Protein AF-A0A2M7YL40-F1 (afdb_monomer_lite)

Structure (mmCIF, N/CA/C/O backbone):
data_AF-A0A2M7YL40-F1
#
_entry.id   AF-A0A2M7YL40-F1
#
loop_
_atom_site.group_PDB
_atom_site.id
_atom_site.type_symbol
_atom_site.label_atom_id
_atom_site.label_alt_id
_atom_site.label_comp_id
_atom_site.label_asym_id
_atom_site.label_entity_id
_atom_site.label_seq_id
_atom_site.pdbx_PDB_ins_code
_atom_site.Cartn_x
_atom_site.Cartn_y
_atom_site.Cartn_z
_atom_site.occupancy
_atom_site.B_iso_or_equiv
_atom_site.auth_seq_id
_atom_site.auth_comp_id
_atom_site.auth_asym_id
_atom_site.auth_atom_id
_atom_site.pdbx_PDB_model_num
ATOM 1 N N . MET A 1 1 ? -28.189 -8.933 49.246 1.00 71.31 1 MET A N 1
ATOM 2 C CA . MET A 1 1 ? -26.776 -8.563 49.469 1.00 71.31 1 MET A CA 1
ATOM 3 C C . MET A 1 1 ? -26.680 -7.051 49.426 1.00 71.31 1 MET A C 1
ATOM 5 O O . MET A 1 1 ? -27.142 -6.471 48.453 1.00 71.31 1 MET A O 1
ATOM 9 N N . THR A 1 2 ? -26.173 -6.427 50.486 1.00 87.25 2 THR A N 1
ATOM 10 C CA . THR A 1 2 ? -25.883 -4.988 50.546 1.00 87.25 2 THR A CA 1
ATOM 11 C C . THR A 1 2 ? -24.407 -4.766 50.238 1.00 87.25 2 THR A C 1
ATOM 13 O O . THR A 1 2 ? -23.559 -5.541 50.672 1.00 87.25 2 THR A O 1
ATOM 16 N N . ILE A 1 3 ? -24.111 -3.739 49.447 1.00 87.94 3 ILE A N 1
ATOM 17 C CA . ILE A 1 3 ? -22.748 -3.390 49.037 1.00 87.94 3 ILE A CA 1
ATOM 18 C C . ILE A 1 3 ? -22.131 -2.484 50.112 1.00 87.94 3 ILE A C 1
ATOM 20 O O . ILE A 1 3 ? -22.825 -1.606 50.628 1.00 87.94 3 ILE A O 1
ATOM 24 N N . SER A 1 4 ? -20.858 -2.686 50.471 1.00 92.31 4 SER A N 1
ATOM 25 C CA . SER A 1 4 ? -20.169 -1.804 51.426 1.00 92.31 4 SER A CA 1
ATOM 26 C C . SER A 1 4 ? -19.765 -0.466 50.778 1.00 92.31 4 SER A C 1
ATOM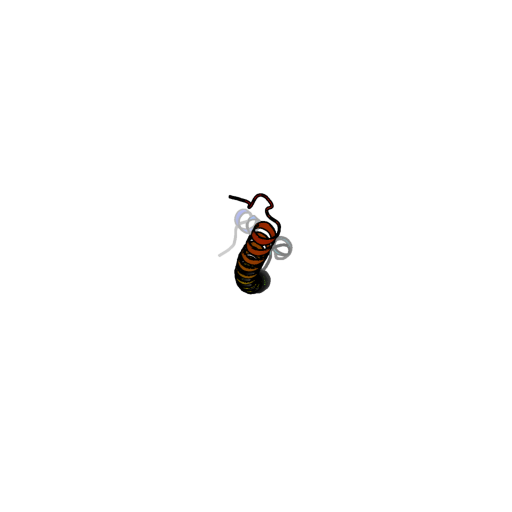 28 O O . SER A 1 4 ? -19.622 -0.399 49.554 1.00 92.31 4 SER A O 1
ATOM 30 N N . PRO A 1 5 ? -19.514 0.599 51.564 1.00 89.44 5 PRO A N 1
ATOM 31 C CA . PRO A 1 5 ? -19.023 1.875 51.031 1.00 89.44 5 PRO A CA 1
ATOM 32 C C . PRO A 1 5 ? -17.718 1.745 50.227 1.00 89.44 5 PRO A C 1
ATOM 34 O O . PRO A 1 5 ? -17.573 2.356 49.172 1.00 89.44 5 PRO A O 1
ATOM 37 N N . GLU A 1 6 ? -16.785 0.895 50.670 1.00 88.94 6 GLU A N 1
ATOM 38 C CA . GLU A 1 6 ? -15.535 0.633 49.939 1.00 88.94 6 GLU A CA 1
ATOM 39 C C . GLU A 1 6 ? -15.769 -0.067 48.597 1.00 88.94 6 GLU A C 1
ATOM 41 O O . GLU A 1 6 ? -15.062 0.195 47.627 1.00 88.94 6 GLU A O 1
ATOM 46 N N . GLN A 1 7 ? -16.748 -0.973 48.534 1.00 89.56 7 GLN A N 1
ATOM 47 C CA . GLN A 1 7 ? -17.124 -1.647 47.294 1.00 89.56 7 GLN A CA 1
ATOM 48 C C . GLN A 1 7 ? -17.845 -0.694 46.332 1.00 89.56 7 GLN A C 1
ATOM 50 O O . GLN A 1 7 ? -17.624 -0.776 45.128 1.00 89.56 7 GLN A O 1
ATOM 55 N N . PHE A 1 8 ? -18.657 0.231 46.852 1.00 88.56 8 PHE A N 1
ATOM 56 C CA . PHE A 1 8 ? -19.332 1.259 46.059 1.00 88.56 8 PHE A CA 1
ATOM 57 C C . PHE A 1 8 ? -18.334 2.212 45.384 1.00 88.56 8 PHE A C 1
ATOM 59 O O . PHE A 1 8 ? -18.453 2.472 44.191 1.00 88.56 8 PHE A O 1
ATOM 66 N N . ASN A 1 9 ? -17.291 2.639 46.104 1.00 88.06 9 ASN A N 1
ATOM 67 C CA . ASN A 1 9 ? -16.244 3.524 45.574 1.00 88.06 9 ASN A CA 1
ATOM 68 C C . ASN A 1 9 ? -15.388 2.900 44.453 1.00 88.06 9 ASN A C 1
ATOM 70 O O . ASN A 1 9 ? -14.619 3.610 43.812 1.00 88.06 9 ASN A O 1
ATOM 74 N N . LYS A 1 10 ? -15.485 1.583 44.218 1.00 90.56 10 LYS A N 1
ATOM 75 C CA . LYS A 1 10 ? -14.791 0.888 43.117 1.00 90.56 10 LYS A CA 1
ATOM 76 C C . LYS A 1 10 ? -15.616 0.817 41.829 1.00 90.56 10 LYS A C 1
ATOM 78 O O . LYS A 1 10 ? -15.116 0.319 40.823 1.00 90.56 10 LYS A O 1
ATOM 83 N N . LEU A 1 11 ? -16.877 1.249 41.855 1.00 91.69 11 LEU A N 1
ATOM 84 C CA . LEU A 1 11 ? -17.743 1.235 40.681 1.00 91.69 11 LEU A CA 1
ATOM 85 C C . LEU A 1 11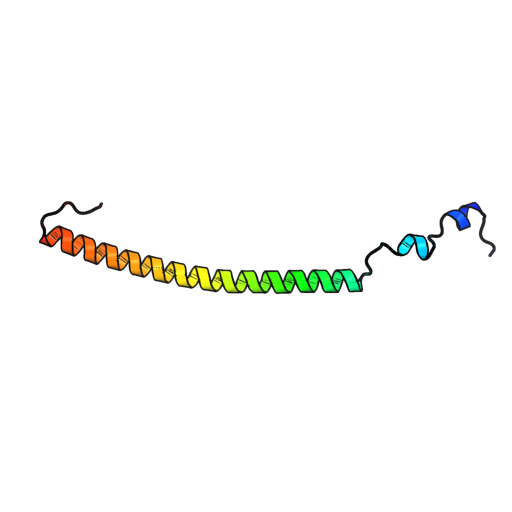 ? -17.445 2.457 39.808 1.00 91.69 11 LEU A C 1
ATOM 87 O O . LEU A 1 11 ? -17.573 3.588 40.266 1.00 91.69 11 LEU A O 1
ATOM 91 N N . ALA A 1 12 ? -17.084 2.224 38.547 1.00 90.81 12 ALA A N 1
ATOM 92 C CA . ALA A 1 12 ? -16.986 3.289 37.555 1.00 90.81 12 ALA A CA 1
ATOM 93 C C . ALA A 1 12 ? -18.390 3.765 37.157 1.00 90.81 12 ALA A C 1
ATOM 95 O O . ALA A 1 12 ? -19.304 2.962 36.936 1.00 90.81 12 ALA A O 1
ATOM 96 N N . THR A 1 13 ? -18.563 5.075 37.048 1.00 91.56 13 THR A N 1
ATOM 97 C CA . THR A 1 13 ? -19.785 5.695 36.545 1.00 91.56 13 THR A CA 1
ATOM 98 C C . THR A 1 13 ? -19.773 5.758 35.018 1.00 91.56 13 THR A C 1
ATOM 100 O O . THR A 1 13 ? -18.748 5.573 34.365 1.00 91.56 13 THR A O 1
ATOM 103 N N . LYS A 1 14 ? -20.931 6.050 34.415 1.00 90.56 14 LYS A N 1
ATOM 104 C CA . LYS A 1 14 ? -21.007 6.289 32.964 1.00 90.56 14 LYS A CA 1
ATOM 105 C C . LYS A 1 14 ? -20.159 7.487 32.533 1.00 90.56 14 LYS A C 1
ATOM 107 O O . LYS A 1 14 ? -19.622 7.472 31.433 1.00 90.56 14 LYS A O 1
ATOM 112 N N . GLU A 1 15 ? -20.048 8.491 33.399 1.00 92.62 15 GLU A N 1
ATOM 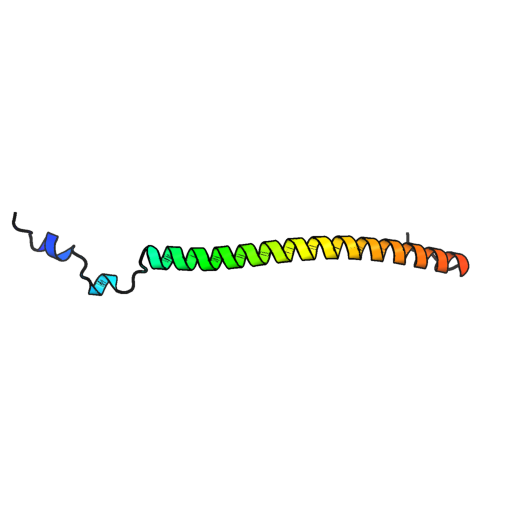113 C CA . GLU A 1 15 ? -19.244 9.685 33.145 1.00 92.62 15 GLU A CA 1
ATOM 114 C C . GLU A 1 15 ? -17.749 9.347 33.121 1.00 92.62 15 GLU A C 1
ATOM 116 O O . GLU A 1 15 ? -17.034 9.843 32.257 1.00 92.62 15 GLU A O 1
ATOM 121 N N . ASP A 1 16 ? -17.299 8.426 33.983 1.00 92.44 16 ASP A N 1
ATOM 122 C CA . ASP A 1 16 ? -15.904 7.951 34.008 1.00 92.44 16 ASP A CA 1
ATOM 123 C C . ASP A 1 16 ? -15.513 7.183 32.733 1.00 92.44 16 ASP A C 1
ATOM 125 O O . ASP A 1 16 ? -14.333 7.061 32.411 1.00 92.44 16 ASP A O 1
ATOM 129 N N . LEU A 1 17 ? -16.499 6.654 31.999 1.00 93.50 17 LEU A N 1
ATOM 130 C CA . LEU A 1 17 ? -16.289 5.839 30.801 1.00 93.50 17 LEU A CA 1
ATOM 131 C C . LEU A 1 17 ? -16.492 6.604 29.487 1.00 93.50 17 LEU A C 1
ATOM 133 O O . LEU A 1 17 ? -16.263 6.031 28.424 1.00 93.50 17 LEU A O 1
ATOM 137 N N . LYS A 1 18 ? -16.915 7.873 29.525 1.00 91.69 18 LYS A N 1
ATOM 138 C CA . LYS A 1 18 ? -17.312 8.628 28.320 1.00 91.69 18 LYS A CA 1
ATOM 139 C C . LYS A 1 18 ? -16.188 8.807 27.293 1.00 91.69 18 LYS A C 1
ATOM 141 O O . LYS A 1 18 ? -16.465 8.888 26.101 1.00 91.69 18 LYS A O 1
ATOM 146 N N . ASP A 1 19 ? -14.941 8.852 27.761 1.00 93.94 19 ASP A N 1
ATOM 147 C CA . ASP A 1 19 ? -13.756 9.083 26.929 1.00 93.94 19 ASP A CA 1
ATOM 148 C C . ASP A 1 19 ? -13.123 7.771 26.429 1.00 93.94 19 ASP A C 1
ATOM 150 O O . ASP A 1 19 ? -12.171 7.789 25.648 1.00 93.94 19 ASP A O 1
ATOM 154 N N . PHE A 1 20 ? -13.643 6.613 26.852 1.00 94.50 20 PHE A N 1
ATOM 155 C CA . PHE A 1 20 ? -13.162 5.320 26.377 1.00 94.50 20 PHE A CA 1
ATOM 156 C C . PHE A 1 20 ? -13.792 4.970 25.029 1.00 94.50 20 PHE A C 1
ATOM 158 O O . PHE A 1 20 ? -15.011 4.992 24.852 1.00 94.50 20 PHE A O 1
ATOM 165 N N . ALA A 1 21 ? -12.947 4.572 24.077 1.00 93.12 21 ALA A N 1
ATOM 166 C CA . ALA A 1 21 ? -13.410 4.025 22.812 1.00 93.12 21 ALA A CA 1
ATOM 167 C C . ALA A 1 21 ? -14.169 2.709 23.040 1.00 93.12 21 ALA A C 1
ATOM 169 O O . ALA A 1 21 ? -13.725 1.829 23.781 1.00 93.12 21 ALA A O 1
ATOM 170 N N . THR A 1 22 ? -15.304 2.556 22.362 1.00 95.00 22 THR A N 1
ATOM 171 C CA . THR A 1 22 ? -16.029 1.285 22.343 1.00 95.00 22 THR A CA 1
ATOM 172 C C . THR A 1 22 ? -15.310 0.278 21.452 1.00 95.00 22 THR A C 1
ATOM 174 O O . THR A 1 22 ? -14.551 0.648 20.553 1.00 95.00 22 THR A O 1
ATOM 177 N N . LYS A 1 23 ? -15.592 -1.012 21.662 1.00 96.38 23 LYS A N 1
ATOM 178 C CA . LYS A 1 23 ? -15.105 -2.075 20.779 1.00 96.38 23 LYS A CA 1
ATOM 179 C C . LYS A 1 23 ? -15.457 -1.788 19.314 1.00 96.38 23 LYS A C 1
ATOM 181 O O . LYS A 1 23 ? -14.567 -1.775 18.477 1.00 96.38 23 LYS A O 1
ATOM 186 N N . ASP A 1 24 ? -16.717 -1.462 19.034 1.00 97.50 24 ASP A N 1
ATOM 187 C CA . ASP A 1 24 ? -17.176 -1.182 17.669 1.00 97.50 24 ASP A CA 1
ATOM 188 C C . ASP A 1 24 ? -16.462 0.034 17.056 1.00 97.50 24 ASP A C 1
ATOM 190 O O . ASP A 1 24 ? -16.164 0.053 15.863 1.00 97.50 24 ASP A O 1
ATOM 194 N N . HIS A 1 25 ? -16.150 1.055 17.864 1.00 96.56 25 HIS A N 1
ATOM 195 C CA . HIS A 1 25 ? -15.368 2.198 17.397 1.00 96.56 25 HIS A CA 1
ATOM 196 C C . HIS A 1 25 ? -13.955 1.778 16.976 1.00 96.56 25 HIS A C 1
ATOM 198 O O . HIS A 1 25 ? -13.486 2.185 15.912 1.00 96.56 25 HIS A O 1
ATOM 204 N N . LEU A 1 26 ? -13.293 0.948 17.787 1.00 97.81 26 LEU A N 1
ATOM 205 C CA . LEU A 1 26 ? -11.965 0.421 17.476 1.00 97.81 26 LEU A CA 1
ATOM 206 C C . LEU A 1 26 ? -11.992 -0.484 16.242 1.00 97.81 26 LEU A C 1
ATOM 208 O O . LEU A 1 26 ? -11.163 -0.297 15.357 1.00 97.81 26 LEU A O 1
ATOM 212 N N . ASP A 1 27 ? -12.962 -1.393 16.143 1.00 98.25 27 ASP A N 1
ATOM 213 C CA . ASP A 1 27 ? -13.115 -2.297 14.997 1.00 98.25 27 ASP A CA 1
ATOM 214 C C . ASP A 1 27 ? -13.292 -1.501 13.690 1.00 98.25 27 ASP A C 1
ATOM 216 O O . ASP A 1 27 ? -12.635 -1.790 12.687 1.00 98.25 27 ASP A O 1
ATOM 220 N N . ASN A 1 28 ? -14.087 -0.424 13.715 1.00 98.38 28 ASN A N 1
ATOM 221 C CA . ASN A 1 28 ? -14.246 0.473 12.567 1.00 98.38 28 ASN A CA 1
ATOM 222 C C . ASN A 1 28 ? -12.935 1.178 12.192 1.00 98.38 28 ASN A C 1
ATOM 224 O O . ASN A 1 28 ? -12.568 1.218 11.016 1.00 98.38 28 ASN A O 1
ATOM 228 N N . LYS A 1 29 ? -12.201 1.715 13.175 1.00 98.19 29 LYS A N 1
ATOM 229 C CA . LYS A 1 29 ? -10.922 2.400 12.925 1.00 98.19 29 LYS A CA 1
ATOM 230 C C . LYS A 1 29 ? -9.848 1.446 12.410 1.00 98.19 29 LYS A 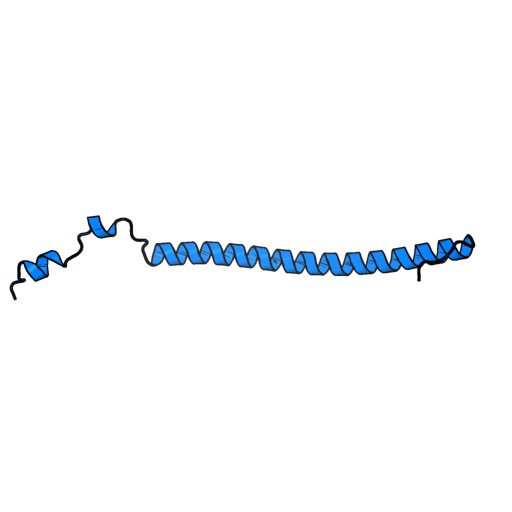C 1
ATOM 232 O O . LYS A 1 29 ? -9.100 1.808 11.506 1.00 98.19 29 LYS A O 1
ATOM 237 N N . ILE A 1 30 ? -9.804 0.221 12.927 1.00 98.44 30 ILE A N 1
ATOM 238 C CA . ILE A 1 30 ? -8.927 -0.837 12.418 1.00 98.44 30 ILE A CA 1
ATOM 239 C C . ILE A 1 30 ? -9.296 -1.167 10.968 1.00 98.44 30 ILE A C 1
ATOM 241 O O . ILE A 1 30 ? -8.406 -1.243 10.125 1.00 98.44 30 ILE A O 1
ATOM 245 N N . GLY A 1 31 ? -10.587 -1.284 10.646 1.00 98.56 31 GLY A N 1
ATOM 246 C CA . GLY A 1 31 ? -11.052 -1.496 9.274 1.00 98.56 31 GLY A CA 1
ATOM 247 C C . GLY A 1 31 ? -10.624 -0.385 8.308 1.00 98.56 31 GLY A C 1
ATOM 248 O O . GLY A 1 31 ? -10.132 -0.673 7.218 1.00 98.56 31 GLY A O 1
ATOM 249 N N . GLU A 1 32 ? -10.744 0.885 8.707 1.00 98.62 32 GLU A N 1
ATOM 250 C CA . GLU A 1 32 ? -10.258 2.030 7.918 1.00 98.62 32 GLU A CA 1
ATOM 251 C C . GLU A 1 32 ? -8.749 1.932 7.637 1.00 98.62 32 GLU A C 1
ATOM 253 O O . GLU A 1 32 ? -8.316 2.136 6.500 1.00 98.62 32 GLU A O 1
ATOM 258 N N . VAL A 1 33 ? -7.951 1.572 8.650 1.00 98.62 33 VAL A N 1
ATOM 259 C CA . VAL A 1 33 ? -6.499 1.392 8.508 1.00 98.62 33 VAL A CA 1
ATOM 260 C C . VAL A 1 33 ? -6.175 0.228 7.572 1.00 98.62 33 VAL A C 1
ATOM 262 O O . VAL A 1 33 ? -5.354 0.395 6.673 1.00 98.62 33 VAL A O 1
ATOM 265 N N . LEU A 1 34 ? -6.827 -0.926 7.732 1.00 98.69 34 LEU A N 1
ATOM 266 C CA . LEU A 1 34 ? -6.597 -2.096 6.877 1.00 98.69 34 LEU A CA 1
ATOM 267 C C . LEU A 1 34 ? -6.935 -1.801 5.41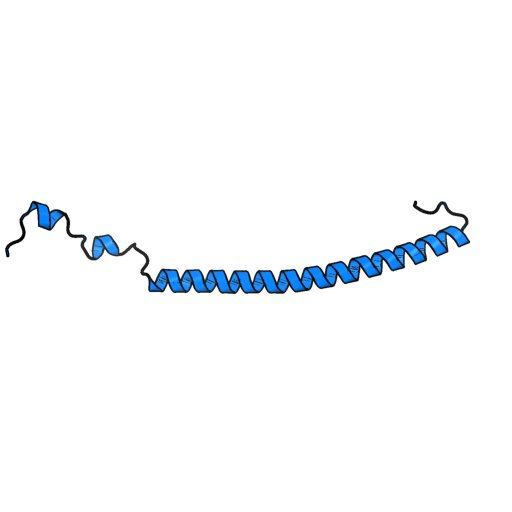1 1.00 98.69 34 LEU A C 1
ATOM 269 O O . LEU A 1 34 ? -6.145 -2.119 4.529 1.00 98.69 34 LEU A O 1
ATOM 273 N N . ASN A 1 35 ? -8.034 -1.092 5.149 1.00 98.62 35 ASN A N 1
ATOM 274 C CA . ASN A 1 35 ? -8.388 -0.665 3.794 1.00 98.62 35 ASN A CA 1
ATOM 275 C C . ASN A 1 35 ? -7.335 0.275 3.183 1.00 98.62 35 ASN A C 1
ATOM 277 O O . ASN A 1 35 ? -7.026 0.185 1.992 1.00 98.62 35 ASN A O 1
ATOM 281 N N . ALA A 1 36 ? -6.771 1.185 3.984 1.00 98.62 36 ALA A N 1
ATOM 282 C CA . ALA A 1 36 ? -5.688 2.053 3.531 1.00 98.62 36 ALA A CA 1
ATOM 283 C C . ALA A 1 36 ? -4.411 1.251 3.222 1.00 98.62 36 ALA A C 1
ATOM 285 O O . ALA A 1 36 ? -3.768 1.501 2.200 1.00 98.62 36 ALA A O 1
ATOM 286 N N . VAL A 1 37 ? -4.073 0.265 4.060 1.00 98.56 37 VAL A N 1
ATOM 287 C CA . VAL A 1 37 ? -2.933 -0.644 3.860 1.00 98.56 37 VAL A CA 1
ATOM 288 C C . VAL A 1 37 ? -3.101 -1.479 2.588 1.00 98.56 37 VAL A C 1
ATOM 290 O O . VAL A 1 37 ? -2.170 -1.542 1.787 1.00 98.56 37 VAL A O 1
ATOM 293 N N . ASP A 1 38 ? -4.291 -2.022 2.329 1.00 98.62 38 ASP A N 1
ATOM 294 C CA . ASP A 1 38 ? -4.599 -2.729 1.079 1.00 98.62 38 ASP A CA 1
ATOM 295 C C . ASP A 1 38 ? -4.421 -1.823 -0.148 1.00 98.62 38 ASP A C 1
ATOM 297 O O . ASP A 1 38 ? -3.919 -2.244 -1.195 1.00 98.62 38 ASP A O 1
ATOM 301 N N . GLY A 1 39 ? -4.814 -0.552 -0.027 1.00 98.69 39 GLY A N 1
ATOM 302 C CA . GLY A 1 39 ? -4.589 0.454 -1.062 1.00 98.69 39 GLY A CA 1
ATOM 303 C C . GLY A 1 39 ? -3.103 0.710 -1.329 1.00 98.69 39 GLY A C 1
ATOM 304 O O . GLY A 1 39 ? -2.709 0.863 -2.486 1.00 98.69 39 GLY A O 1
ATOM 305 N N . ILE A 1 40 ? -2.276 0.736 -0.281 1.00 98.62 40 ILE A N 1
ATOM 306 C CA . ILE A 1 40 ? -0.819 0.889 -0.392 1.00 98.62 40 ILE A CA 1
ATOM 307 C C . ILE A 1 40 ? -0.200 -0.339 -1.064 1.00 98.62 40 ILE A C 1
ATOM 309 O O . ILE A 1 40 ? 0.579 -0.168 -1.999 1.00 98.62 40 ILE A O 1
ATOM 313 N N . ALA A 1 41 ? -0.582 -1.550 -0.651 1.00 98.62 41 ALA A N 1
ATOM 314 C CA . ALA A 1 41 ? -0.073 -2.793 -1.230 1.00 98.62 41 ALA A CA 1
ATOM 315 C C . ALA A 1 41 ? -0.326 -2.857 -2.745 1.00 98.62 41 ALA A C 1
ATOM 317 O O . ALA A 1 41 ? 0.605 -3.047 -3.522 1.00 98.62 41 ALA A O 1
ATOM 318 N N . LYS A 1 42 ? -1.553 -2.548 -3.187 1.00 98.62 42 LYS A N 1
ATOM 319 C CA . LYS A 1 42 ? -1.894 -2.510 -4.621 1.00 98.62 42 LYS A CA 1
ATOM 320 C C . LYS A 1 42 ? -1.059 -1.502 -5.409 1.00 98.62 42 LYS A C 1
ATOM 322 O O . LYS A 1 42 ? -0.666 -1.776 -6.536 1.00 98.62 42 LYS A O 1
ATOM 327 N N . ARG A 1 43 ? -0.800 -0.319 -4.842 1.00 98.44 43 ARG A N 1
ATOM 328 C CA . ARG A 1 43 ? 0.054 0.690 -5.493 1.00 98.44 43 ARG A CA 1
ATOM 329 C C . ARG A 1 43 ? 1.505 0.228 -5.565 1.00 98.44 43 ARG A C 1
ATOM 331 O O . ARG A 1 43 ? 2.166 0.514 -6.555 1.00 98.44 43 ARG A O 1
ATOM 338 N N . PHE A 1 44 ? 1.984 -0.469 -4.539 1.00 98.38 44 PHE A N 1
ATOM 339 C CA . PHE A 1 44 ? 3.332 -1.022 -4.514 1.00 98.38 44 PHE A CA 1
ATOM 340 C C . PHE A 1 44 ? 3.528 -2.081 -5.606 1.00 98.38 44 PHE A C 1
ATOM 342 O O . PHE A 1 44 ? 4.502 -1.993 -6.347 1.00 98.38 44 PHE A O 1
ATOM 349 N N . ASP A 1 45 ? 2.565 -2.988 -5.788 1.00 98.38 45 ASP A N 1
ATOM 350 C CA . ASP A 1 45 ? 2.597 -3.988 -6.868 1.00 98.38 45 ASP A CA 1
ATOM 351 C C . ASP A 1 45 ? 2.648 -3.331 -8.262 1.00 98.38 45 ASP A C 1
ATOM 353 O O . ASP A 1 45 ? 3.402 -3.756 -9.148 1.00 98.38 45 ASP A O 1
ATOM 357 N N . THR A 1 46 ? 1.875 -2.255 -8.460 1.00 98.44 46 THR A N 1
ATOM 358 C CA . THR A 1 46 ? 1.919 -1.459 -9.696 1.00 98.44 46 THR A CA 1
ATOM 359 C C . THR A 1 46 ? 3.299 -0.836 -9.905 1.00 98.44 46 THR A C 1
ATOM 361 O O . THR A 1 46 ? 3.882 -1.002 -10.975 1.00 98.44 46 THR A O 1
ATOM 364 N N . ILE A 1 47 ? 3.852 -0.177 -8.881 1.00 98.38 47 ILE A N 1
ATOM 365 C CA . ILE A 1 47 ? 5.177 0.458 -8.944 1.00 98.38 47 ILE A CA 1
ATOM 366 C C . ILE A 1 47 ? 6.269 -0.575 -9.240 1.00 98.38 47 ILE A C 1
ATOM 368 O O . ILE A 1 47 ? 7.147 -0.317 -10.058 1.00 98.38 47 ILE A O 1
ATOM 372 N N . GLU A 1 48 ? 6.226 -1.753 -8.615 1.00 98.44 48 GLU A N 1
ATOM 373 C CA . GLU A 1 48 ? 7.205 -2.813 -8.869 1.00 98.44 48 GLU A CA 1
ATOM 374 C C . GLU A 1 48 ? 7.178 -3.259 -10.340 1.00 98.44 48 GLU A C 1
ATOM 376 O O . GLU A 1 48 ? 8.225 -3.479 -10.957 1.00 98.44 48 GLU A O 1
ATOM 381 N N . THR A 1 49 ? 5.981 -3.364 -10.918 1.00 98.19 49 THR A N 1
ATOM 382 C CA . THR A 1 49 ? 5.798 -3.735 -12.325 1.00 98.19 49 THR A CA 1
ATOM 383 C C . THR A 1 49 ? 6.348 -2.657 -13.261 1.00 98.19 49 THR A C 1
ATOM 385 O O . THR A 1 49 ? 7.106 -2.972 -14.181 1.00 98.19 49 THR A O 1
ATOM 388 N N . GLU A 1 50 ? 6.015 -1.390 -13.008 1.00 98.00 50 GLU A N 1
ATOM 389 C CA . GLU A 1 50 ? 6.512 -0.247 -13.782 1.00 98.00 50 GLU A CA 1
ATOM 390 C C . GLU A 1 50 ? 8.039 -0.129 -13.692 1.00 98.00 50 GLU A C 1
ATOM 392 O O . GLU A 1 50 ? 8.702 0.034 -14.714 1.00 98.00 50 GLU A O 1
ATOM 397 N N . PHE A 1 51 ? 8.620 -0.315 -12.505 1.00 97.81 51 PHE A N 1
ATOM 398 C CA . PHE A 1 51 ? 10.068 -0.263 -12.297 1.00 97.81 51 PHE A CA 1
ATOM 399 C C . PHE A 1 51 ? 10.817 -1.370 -13.051 1.00 97.81 51 PHE A C 1
ATOM 401 O O . PHE A 1 51 ? 11.875 -1.128 -13.633 1.00 97.81 51 PHE A O 1
ATOM 408 N N . LYS A 1 52 ? 10.271 -2.594 -13.091 1.00 97.88 52 LYS A N 1
ATOM 409 C CA . LYS A 1 52 ? 10.844 -3.681 -13.906 1.00 97.88 52 LYS A CA 1
ATOM 410 C C . LYS A 1 52 ? 10.822 -3.333 -15.394 1.00 97.88 52 LYS A C 1
ATOM 412 O O . LYS A 1 52 ? 11.804 -3.596 -16.086 1.00 97.88 52 LYS A O 1
ATOM 417 N N . ALA A 1 53 ? 9.726 -2.753 -15.882 1.00 97.81 53 ALA A N 1
ATOM 418 C CA . ALA A 1 53 ? 9.616 -2.328 -17.274 1.00 97.81 53 ALA A CA 1
ATOM 419 C C . ALA A 1 53 ? 10.602 -1.195 -17.608 1.00 97.81 53 ALA A C 1
ATOM 421 O O . ALA A 1 53 ? 11.268 -1.259 -18.641 1.00 97.81 53 ALA A O 1
ATOM 422 N N . ASP A 1 54 ? 10.740 -0.212 -16.717 1.00 97.94 54 ASP A N 1
ATOM 423 C CA . ASP A 1 54 ? 11.676 0.905 -16.866 1.00 97.94 54 ASP A CA 1
ATOM 424 C C . ASP A 1 54 ? 13.131 0.428 -16.897 1.00 97.94 54 ASP A C 1
ATOM 426 O O . ASP A 1 54 ? 13.889 0.790 -17.794 1.00 97.94 54 ASP A O 1
ATOM 430 N N . LYS A 1 55 ? 13.502 -0.499 -16.004 1.00 97.81 55 LYS A N 1
ATOM 431 C CA . LYS A 1 55 ? 14.830 -1.123 -16.024 1.00 97.81 55 LYS A CA 1
ATOM 432 C C . LYS A 1 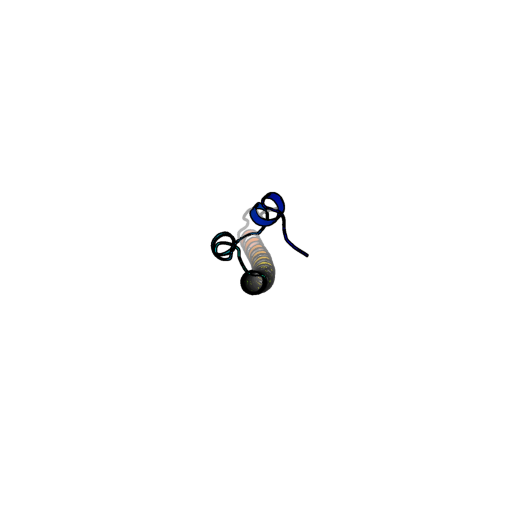55 ? 15.131 -1.793 -17.370 1.00 97.81 55 LYS A C 1
ATOM 434 O O . LYS A 1 55 ? 16.205 -1.593 -17.923 1.00 97.81 55 LYS A O 1
ATOM 439 N N . ILE A 1 56 ? 14.176 -2.540 -17.926 1.00 97.31 56 ILE A N 1
ATOM 440 C CA . ILE A 1 56 ? 14.334 -3.179 -19.244 1.00 97.31 56 ILE A CA 1
ATOM 441 C C . ILE A 1 56 ? 14.477 -2.128 -20.353 1.00 97.31 56 ILE A C 1
ATOM 443 O O . ILE A 1 56 ? 15.257 -2.317 -21.286 1.00 97.31 56 ILE A O 1
ATOM 447 N N . ALA A 1 57 ? 13.720 -1.031 -20.284 1.00 97.69 57 ALA A N 1
ATOM 448 C CA . ALA A 1 57 ? 13.851 0.064 -21.238 1.00 97.69 57 ALA A CA 1
ATOM 449 C C . ALA A 1 57 ? 15.237 0.721 -21.147 1.00 97.69 57 ALA A C 1
ATOM 451 O O . ALA A 1 57 ? 15.855 0.968 -22.181 1.00 97.69 57 ALA A O 1
ATOM 452 N N . HIS A 1 58 ? 15.752 0.931 -19.934 1.00 97.38 58 HIS A N 1
ATOM 453 C CA . HIS A 1 58 ? 17.096 1.450 -19.706 1.00 97.38 58 HIS A CA 1
ATOM 454 C C . HIS A 1 58 ? 18.179 0.508 -20.250 1.00 97.38 58 HIS A C 1
ATOM 456 O O . HIS A 1 58 ? 19.096 0.978 -20.915 1.00 97.38 58 HIS A O 1
ATOM 462 N N . ASP A 1 59 ? 18.058 -0.808 -20.040 1.00 97.25 59 ASP A N 1
ATOM 463 C CA . ASP A 1 59 ? 19.004 -1.795 -20.583 1.00 97.25 59 ASP A CA 1
ATOM 464 C C . ASP A 1 59 ? 19.068 -1.722 -22.121 1.00 97.25 59 ASP A C 1
ATOM 466 O O . ASP A 1 59 ? 20.152 -1.715 -22.702 1.00 97.25 59 ASP A O 1
ATOM 470 N N . ARG A 1 60 ? 17.915 -1.573 -22.789 1.00 96.75 60 ARG A N 1
ATOM 471 C CA . ARG A 1 60 ? 17.850 -1.391 -24.254 1.00 96.75 60 ARG A CA 1
ATOM 472 C C . ARG A 1 60 ? 18.473 -0.074 -24.708 1.00 96.75 60 ARG A C 1
ATOM 474 O O . ARG A 1 60 ? 19.204 -0.045 -25.690 1.00 96.75 60 ARG A O 1
ATOM 481 N N . ILE A 1 61 ? 18.194 1.018 -23.998 1.00 96.62 61 ILE A N 1
ATOM 482 C CA . ILE A 1 61 ? 18.787 2.327 -24.303 1.00 96.62 61 ILE A CA 1
ATOM 483 C C . ILE A 1 61 ? 20.305 2.271 -24.127 1.00 96.62 61 ILE A C 1
ATOM 485 O O . ILE A 1 61 ? 21.030 2.857 -24.925 1.00 96.62 61 ILE A O 1
ATOM 489 N N . GLN A 1 62 ? 20.790 1.562 -23.110 1.00 95.88 62 GLN A N 1
ATOM 490 C CA . GLN A 1 62 ? 22.216 1.375 -22.889 1.00 95.88 62 GLN A CA 1
ATOM 491 C C . GLN A 1 62 ? 22.860 0.618 -24.061 1.00 95.88 62 GLN A C 1
ATOM 493 O O . GLN A 1 62 ? 23.880 1.073 -24.572 1.00 95.88 62 GLN A O 1
ATOM 498 N N . GLU A 1 63 ? 22.223 -0.447 -24.557 1.00 95.81 63 GLU A N 1
ATOM 499 C CA . GLU A 1 63 ? 22.666 -1.171 -25.758 1.00 95.81 63 GLU A CA 1
ATOM 500 C C . GLU A 1 63 ? 22.718 -0.260 -26.998 1.00 95.81 63 GLU A C 1
ATOM 502 O O . GLU A 1 63 ? 23.730 -0.213 -27.701 1.00 95.81 63 GLU A O 1
ATOM 507 N N . ASP A 1 64 ? 21.665 0.523 -27.250 1.00 96.56 64 ASP A N 1
ATOM 508 C CA . ASP A 1 64 ? 21.631 1.480 -28.363 1.00 96.56 64 ASP A CA 1
ATOM 509 C C . ASP A 1 64 ? 22.732 2.546 -28.238 1.00 96.56 64 ASP A C 1
ATOM 511 O O . ASP A 1 64 ? 23.389 2.899 -29.223 1.00 96.56 64 ASP A O 1
ATOM 515 N N . VAL A 1 65 ? 22.967 3.050 -27.023 1.00 95.94 65 VAL A N 1
ATOM 516 C CA . VAL A 1 65 ? 24.030 4.018 -26.731 1.00 95.94 65 VAL A CA 1
ATOM 517 C C . VAL A 1 65 ? 25.403 3.415 -27.000 1.00 95.94 65 VAL A C 1
ATOM 519 O O . VAL A 1 65 ? 26.245 4.086 -27.600 1.00 95.94 65 VAL A O 1
ATOM 522 N N . ASP A 1 66 ? 25.645 2.173 -26.591 1.00 95.00 66 ASP A N 1
ATOM 523 C CA . ASP A 1 66 ? 26.930 1.513 -26.811 1.00 95.00 66 ASP A CA 1
ATOM 524 C C . ASP A 1 66 ? 27.165 1.223 -28.300 1.00 95.00 66 ASP A C 1
ATOM 526 O O . ASP A 1 66 ? 28.245 1.529 -28.812 1.00 95.00 66 ASP A O 1
ATOM 530 N N . ASN A 1 67 ? 26.129 0.804 -29.032 1.00 94.62 67 ASN A N 1
ATOM 531 C CA . ASN A 1 67 ? 26.168 0.664 -30.491 1.00 94.62 67 ASN A CA 1
ATOM 532 C C . ASN A 1 67 ? 26.504 1.992 -31.197 1.00 94.62 67 ASN A C 1
ATOM 534 O O . ASN A 1 67 ? 27.267 2.023 -32.167 1.00 94.62 67 ASN A O 1
ATOM 538 N N . ILE A 1 68 ? 25.937 3.113 -30.737 1.00 95.75 68 ILE A N 1
ATOM 539 C CA . ILE A 1 68 ? 26.249 4.443 -31.284 1.00 95.75 68 ILE A CA 1
ATOM 540 C C . ILE A 1 68 ? 27.693 4.833 -30.961 1.00 95.75 68 ILE A C 1
ATOM 542 O O . ILE A 1 68 ? 28.393 5.337 -31.840 1.00 95.75 68 ILE A O 1
ATOM 546 N N . LYS A 1 69 ? 28.153 4.601 -29.727 1.00 95.06 69 LYS A N 1
ATOM 547 C CA . LYS A 1 69 ? 29.532 4.900 -29.324 1.00 95.06 69 LYS A CA 1
ATOM 548 C C . LYS A 1 69 ? 30.541 4.126 -30.161 1.00 95.06 69 LYS A C 1
ATOM 550 O O . LYS A 1 69 ? 31.501 4.735 -30.617 1.00 95.06 69 LYS A O 1
ATOM 555 N N . GLU A 1 70 ? 30.300 2.841 -30.413 1.00 93.62 70 GLU A N 1
ATOM 556 C CA . GLU A 1 70 ? 31.165 2.016 -31.261 1.00 93.62 70 GLU A CA 1
ATOM 557 C C . GLU A 1 70 ? 31.269 2.588 -32.681 1.00 93.62 70 GLU A C 1
ATOM 559 O O . GLU A 1 70 ? 32.370 2.796 -33.187 1.00 93.62 70 GLU A O 1
ATOM 564 N N . ARG A 1 71 ? 30.134 2.946 -33.298 1.00 95.25 71 ARG A N 1
ATOM 565 C CA . ARG A 1 71 ? 30.103 3.561 -34.641 1.00 95.25 71 ARG A CA 1
ATOM 566 C C . ARG A 1 71 ? 30.817 4.910 -34.717 1.00 95.25 71 ARG A C 1
ATOM 568 O O . ARG A 1 71 ? 31.223 5.315 -35.803 1.00 95.25 71 ARG A O 1
ATOM 575 N N . LEU A 1 72 ? 30.912 5.618 -33.595 1.00 96.19 72 LEU A N 1
ATOM 576 C CA . LEU A 1 72 ? 31.585 6.910 -33.477 1.00 96.19 72 LEU A CA 1
ATOM 577 C C . LEU A 1 72 ? 33.012 6.795 -32.916 1.00 96.19 72 LEU A C 1
ATOM 579 O O . LEU A 1 72 ? 33.628 7.825 -32.652 1.00 96.19 72 LEU A O 1
ATOM 583 N N . GLU A 1 73 ? 33.523 5.576 -32.710 1.00 93.50 73 GLU A N 1
ATOM 584 C CA . GLU A 1 73 ? 34.842 5.304 -32.115 1.00 93.50 73 GLU A CA 1
ATOM 585 C C . GLU A 1 73 ? 35.035 5.952 -30.724 1.00 93.50 73 GLU A C 1
ATOM 587 O O . GLU A 1 73 ? 36.138 6.314 -30.309 1.00 93.50 73 GLU A O 1
ATOM 592 N N . LEU A 1 74 ? 33.942 6.108 -29.974 1.00 91.44 74 LEU A N 1
ATOM 593 C CA . LEU A 1 74 ? 33.942 6.643 -28.615 1.00 91.44 74 LEU A CA 1
ATOM 594 C C . LEU A 1 74 ? 34.150 5.516 -27.594 1.00 91.44 74 LEU A C 1
ATOM 596 O O . LEU A 1 74 ? 33.734 4.379 -27.803 1.00 91.44 74 LEU A O 1
ATOM 600 N N . LYS A 1 75 ? 34.751 5.835 -26.438 1.00 82.25 75 LYS A N 1
ATOM 601 C CA . LYS A 1 75 ? 34.878 4.876 -25.325 1.00 82.25 75 LYS A CA 1
ATOM 602 C C . LYS A 1 75 ? 33.497 4.384 -24.879 1.00 82.25 75 LYS A C 1
ATOM 604 O O . LYS A 1 75 ? 32.663 5.188 -24.459 1.00 82.25 75 LYS A O 1
ATOM 609 N N . THR A 1 76 ? 33.294 3.072 -24.909 1.00 75.31 76 THR A N 1
ATOM 610 C CA . THR A 1 76 ? 32.133 2.408 -24.313 1.00 75.31 76 THR A CA 1
ATOM 611 C C . THR A 1 76 ? 32.251 2.397 -22.787 1.00 75.31 76 THR A C 1
ATOM 613 O O . THR A 1 76 ? 33.351 2.483 -22.227 1.00 75.31 76 THR A O 1
ATOM 616 N N . THR A 1 77 ? 31.108 2.388 -22.102 1.00 67.75 77 THR A N 1
ATOM 617 C CA . THR A 1 77 ? 31.079 2.183 -20.645 1.00 67.75 77 THR A CA 1
ATOM 618 C C . THR A 1 77 ? 31.383 0.696 -20.374 1.00 67.75 77 THR A C 1
ATOM 620 O O . THR A 1 77 ? 30.980 -0.121 -21.200 1.00 67.75 77 THR A O 1
ATOM 623 N N . PRO A 1 78 ? 32.127 0.326 -19.310 1.00 61.06 78 PRO A N 1
ATOM 624 C CA . PRO A 1 78 ? 32.318 -1.080 -18.941 1.00 61.06 78 PRO A CA 1
ATOM 625 C C . PRO A 1 78 ? 31.014 -1.784 -18.556 1.00 61.06 78 PRO A C 1
ATOM 627 O O . PRO A 1 78 ? 30.092 -1.089 -18.066 1.00 61.06 78 PRO A O 1
#

Radius of gyration: 32.45 Å; chains: 1; bounding box: 62×18×86 Å

Secondary structure (DSSP, 8-state):
-PPPHHHHTTPPPTTTTTTSPPHHHHHHHHHHHHHHHHHHHHHHHHHHHHHHHHHHHHHHHHHHHHHHHHHTTPPPP-

Sequence (78 aa):
MTISPEQFNKLATKEDLKDFATKDHLDNKIGEVLNAVDGIAKRFDTIETEFKADKIAHDRIQEDVDNIKERLELKTTP

Foldseek 3Di:
DDADPVRVVPDDDPVNCVPPDDPVNVVVVVVVVVVVVVVVVVVVVVVVVVVVVVVVVVVVVLVVVQVVCVVVVHDRDD

pLDDT: mean 93.98, std 6.93, range [61.06, 98.69]

Organism: NCBI:txid1974805